Protein AF-A0A2Z4UW61-F1 (afdb_monomer_lite)

Foldseek 3Di:
DDDFDWDDDPPDTDHTDDDPPPPVVVCVVVVFFDDWPDWDKAKAPRVPDDPPDDDDDDDHDQFIWIKIWTFTQGPNDTDIDIAIDTGDDPVVSVVVRVVVVVLVVVLVVVCVVDVPDDPVNSVD

Sequence (124 aa):
MVVRLRWQIGRKRYGVMVAPDRMDMRLRSLRLVEVQRMAMVRSGPHTVLSSSQEPPDRVIGEDDIVVVDLGPLLAGHETDFARTVVLGDDPGRHQLVEDLARVGVAAREAFLRDDGITGRQLHA

pLDDT: mean 76.38, std 24.52, range [23.3, 98.06]

Radius of gyration: 17.07 Å; chains: 1; bounding box: 40×40×38 Å

Secondary structure (DSSP, 8-state):
----EEEEETTEEEEEE---TTHHHHHHHTT-EEEEEEEEEEEGGGGGS-TT--PPP-PPPTT-EEEEEEEEEETTEE--EEEEEE-S--HHHHHHHHHHHHHHHHHHHHHHH-TT--HHHHH-

Structure (mmCIF, N/CA/C/O backbone):
data_AF-A0A2Z4UW61-F1
#
_entry.id   AF-A0A2Z4UW61-F1
#
loop_
_atom_site.group_PDB
_atom_site.id
_atom_site.type_symbol
_atom_site.label_atom_id
_atom_site.label_alt_id
_atom_site.label_comp_id
_atom_site.label_asym_id
_atom_site.label_entity_id
_atom_site.label_seq_id
_atom_site.pdbx_PDB_ins_code
_atom_site.Cartn_x
_atom_site.Cartn_y
_atom_site.Cartn_z
_atom_site.occupancy
_atom_site.B_iso_or_equiv
_atom_site.auth_seq_id
_atom_site.auth_comp_id
_atom_site.auth_asym_id
_atom_site.auth_atom_id
_atom_site.pdbx_PDB_model_num
ATOM 1 N N . MET A 1 1 ? 11.296 7.449 -21.120 1.00 26.75 1 MET A N 1
ATOM 2 C CA . MET A 1 1 ? 11.303 8.906 -20.817 1.00 26.75 1 MET A CA 1
ATOM 3 C C . MET A 1 1 ? 12.094 9.135 -19.530 1.00 26.75 1 MET A C 1
ATOM 5 O O . MET A 1 1 ? 11.668 8.656 -18.490 1.00 26.75 1 MET A O 1
ATOM 9 N N . VAL A 1 2 ? 13.268 9.776 -19.578 1.00 23.30 2 VAL A N 1
ATOM 10 C CA . VAL A 1 2 ? 14.091 10.011 -18.373 1.00 23.30 2 VAL A CA 1
ATOM 11 C C . VAL A 1 2 ? 13.679 11.339 -17.748 1.00 23.30 2 VAL A C 1
ATOM 13 O O . VAL A 1 2 ? 13.937 12.393 -18.321 1.00 23.30 2 VAL A O 1
ATOM 16 N N . VAL A 1 3 ? 13.046 11.296 -16.577 1.00 25.33 3 VAL A N 1
ATOM 17 C CA . VAL A 1 3 ? 12.740 12.491 -15.781 1.00 25.33 3 VAL A CA 1
ATOM 18 C C . VAL A 1 3 ? 13.635 12.475 -14.542 1.00 25.33 3 VAL A C 1
ATOM 20 O O . VAL A 1 3 ? 13.624 11.520 -13.773 1.00 25.33 3 VAL A O 1
ATOM 23 N N . ARG A 1 4 ? 14.449 13.523 -14.372 1.00 24.66 4 ARG A N 1
ATOM 24 C CA . ARG A 1 4 ? 15.256 13.786 -13.170 1.00 24.66 4 ARG A CA 1
ATOM 25 C C . ARG A 1 4 ? 14.681 15.014 -12.478 1.00 24.66 4 ARG A C 1
ATOM 27 O O . ARG A 1 4 ? 14.797 16.104 -13.032 1.00 24.66 4 ARG A O 1
ATOM 34 N N . LEU A 1 5 ? 14.151 14.876 -11.266 1.00 30.06 5 LEU A N 1
ATOM 35 C CA . LEU A 1 5 ? 13.887 16.025 -10.395 1.00 30.06 5 LEU A CA 1
ATOM 36 C C . LEU A 1 5 ? 14.543 15.822 -9.029 1.00 30.06 5 LEU A C 1
ATOM 38 O O . LEU A 1 5 ? 14.545 14.727 -8.472 1.00 30.06 5 LEU A O 1
ATOM 42 N N . ARG A 1 6 ? 15.118 16.903 -8.500 1.00 26.69 6 ARG A N 1
ATOM 43 C CA . ARG A 1 6 ? 15.662 17.001 -7.139 1.00 26.69 6 ARG A CA 1
ATOM 44 C C . ARG A 1 6 ? 14.571 17.558 -6.232 1.00 26.69 6 ARG A C 1
ATOM 46 O O . ARG A 1 6 ? 13.988 18.583 -6.579 1.00 26.69 6 ARG A O 1
ATOM 53 N N . TRP A 1 7 ? 14.339 16.939 -5.077 1.00 38.50 7 TRP A N 1
ATOM 54 C CA . TRP A 1 7 ? 13.377 17.435 -4.092 1.00 38.50 7 TRP A CA 1
ATOM 55 C C . TRP A 1 7 ? 14.019 17.612 -2.710 1.00 38.50 7 TRP A C 1
ATOM 57 O O . TRP A 1 7 ? 14.861 16.818 -2.291 1.00 38.50 7 TRP A O 1
ATOM 67 N N . GLN A 1 8 ? 13.667 18.697 -2.014 1.00 26.97 8 GLN A N 1
ATOM 68 C CA . GLN A 1 8 ? 14.226 19.058 -0.708 1.00 26.97 8 GLN A CA 1
ATOM 69 C C . GLN A 1 8 ? 13.132 19.678 0.174 1.00 26.97 8 GLN A C 1
ATOM 71 O O . GLN A 1 8 ? 12.563 20.706 -0.185 1.00 26.97 8 GLN A O 1
ATOM 76 N N . ILE A 1 9 ? 12.889 19.091 1.351 1.00 34.31 9 ILE A N 1
ATOM 77 C CA . ILE A 1 9 ? 12.162 19.729 2.460 1.00 34.31 9 ILE A CA 1
ATOM 78 C C . ILE A 1 9 ? 13.138 19.814 3.644 1.00 34.31 9 ILE A C 1
ATOM 80 O O . ILE A 1 9 ? 13.536 18.802 4.220 1.00 34.31 9 ILE A O 1
ATOM 84 N N . GLY A 1 10 ? 13.569 21.030 3.997 1.00 45.56 10 GLY A N 1
ATOM 85 C CA . GLY A 1 10 ? 14.560 21.265 5.059 1.00 45.56 10 GLY A CA 1
ATOM 86 C C . GLY A 1 10 ? 16.003 20.873 4.681 1.00 45.56 10 GLY A C 1
ATOM 87 O O . GLY A 1 10 ? 16.385 20.934 3.516 1.00 45.56 10 GLY A O 1
ATOM 88 N N . ARG A 1 11 ? 16.843 20.505 5.669 1.00 28.64 11 ARG A N 1
ATOM 89 C CA . ARG A 1 11 ? 18.256 20.085 5.464 1.00 28.64 11 ARG A CA 1
ATOM 90 C C . ARG A 1 11 ? 18.425 18.642 4.959 1.00 28.64 11 ARG A C 1
ATOM 92 O O . ARG A 1 11 ? 19.556 18.229 4.702 1.00 28.64 11 ARG A O 1
ATOM 99 N N . LYS A 1 12 ? 17.347 17.863 4.834 1.00 28.52 12 LYS A N 1
ATOM 100 C CA . LYS A 1 12 ? 17.413 16.482 4.338 1.00 28.52 12 LYS A CA 1
ATOM 101 C C . LYS A 1 12 ? 17.130 16.447 2.835 1.00 28.52 12 LYS A C 1
ATOM 103 O O . LYS A 1 12 ? 16.138 16.995 2.360 1.00 28.52 12 LYS A O 1
ATOM 108 N N . ARG A 1 13 ? 18.056 15.830 2.099 1.00 32.62 13 ARG A N 1
ATOM 109 C CA . ARG A 1 13 ? 17.946 15.540 0.666 1.00 32.62 13 ARG A CA 1
ATOM 110 C C . ARG A 1 13 ? 17.246 14.194 0.532 1.00 32.62 13 ARG A C 1
ATOM 112 O O . ARG A 1 13 ? 17.768 13.218 1.058 1.00 32.62 13 ARG A O 1
ATOM 119 N N . TYR A 1 14 ? 16.114 14.158 -0.157 1.00 38.81 14 TYR A N 1
ATOM 120 C CA . TYR A 1 14 ? 15.473 12.908 -0.552 1.00 38.81 14 TYR A CA 1
ATOM 121 C C . TYR A 1 14 ? 15.730 12.702 -2.051 1.00 38.81 14 TYR A C 1
ATOM 123 O O . TYR A 1 14 ? 15.796 13.672 -2.812 1.00 38.81 14 TYR A O 1
ATOM 131 N N . GLY A 1 15 ? 16.010 11.452 -2.420 1.00 31.55 15 GLY A N 1
ATOM 132 C CA . GLY A 1 15 ? 16.422 11.016 -3.754 1.00 31.55 15 GLY A CA 1
ATOM 133 C C . GLY A 1 15 ? 15.437 11.365 -4.869 1.00 31.55 15 GLY A C 1
ATOM 134 O O . GLY A 1 15 ? 14.330 11.843 -4.630 1.00 31.55 15 GLY A O 1
ATOM 135 N N . VAL A 1 16 ? 15.899 11.183 -6.105 1.00 32.16 16 VAL A N 1
ATOM 136 C CA . VAL A 1 16 ? 15.280 11.681 -7.345 1.00 32.16 16 VAL A CA 1
ATOM 137 C C . VAL A 1 16 ? 13.783 11.349 -7.452 1.00 32.16 16 VAL A C 1
ATOM 139 O O . VAL A 1 16 ? 13.376 10.195 -7.370 1.00 32.16 16 VAL A O 1
ATOM 142 N N . MET A 1 17 ? 12.976 12.383 -7.699 1.00 38.22 17 MET A N 1
ATOM 143 C CA . MET A 1 17 ? 11.515 12.343 -7.789 1.00 38.22 17 MET A CA 1
ATOM 144 C C . MET A 1 17 ? 11.050 12.429 -9.255 1.00 38.22 17 MET A C 1
ATOM 146 O O . MET A 1 17 ? 11.651 13.133 -10.067 1.00 38.22 17 MET A O 1
ATOM 150 N N . VAL A 1 18 ? 9.946 11.758 -9.586 1.00 38.03 18 VAL A N 1
ATOM 151 C CA . VAL A 1 18 ? 9.123 12.010 -10.783 1.00 38.03 18 VAL A CA 1
ATOM 152 C C . VAL A 1 18 ? 7.701 12.277 -10.281 1.00 38.03 18 VAL A C 1
ATOM 154 O O . VAL A 1 18 ? 7.204 11.552 -9.425 1.00 38.03 18 VAL A O 1
ATOM 157 N N . ALA A 1 19 ? 7.102 13.380 -10.725 1.00 37.03 19 ALA A N 1
ATOM 158 C CA . ALA A 1 19 ? 5.951 14.029 -10.097 1.00 37.03 19 ALA A CA 1
ATOM 159 C C . ALA A 1 19 ? 4.605 13.285 -10.250 1.00 37.03 19 ALA A C 1
ATOM 161 O O . ALA A 1 19 ? 4.410 12.528 -11.201 1.00 37.03 19 ALA A O 1
ATOM 162 N N . PRO A 1 20 ? 3.596 13.700 -9.459 1.00 41.56 20 PRO A N 1
ATOM 163 C CA . PRO A 1 20 ? 2.345 14.174 -10.027 1.00 41.56 20 PRO A CA 1
ATOM 164 C C . PRO A 1 20 ? 2.252 15.695 -9.828 1.00 41.56 20 PRO A C 1
ATOM 166 O O . PRO A 1 20 ? 1.648 16.183 -8.875 1.00 41.56 20 PRO A O 1
ATOM 169 N N . ASP A 1 21 ? 2.792 16.462 -10.779 1.00 42.12 21 ASP A N 1
ATOM 170 C CA . ASP A 1 21 ? 2.822 17.940 -10.768 1.00 42.12 21 ASP A CA 1
ATOM 171 C C . ASP A 1 21 ? 1.428 18.591 -10.894 1.00 42.12 21 ASP A C 1
ATOM 173 O O . ASP A 1 21 ? 1.290 19.810 -10.959 1.00 42.12 21 ASP A O 1
ATOM 177 N N . ARG A 1 22 ? 0.347 17.799 -10.903 1.00 41.84 22 ARG A N 1
ATOM 178 C CA . ARG A 1 22 ? -1.030 18.305 -11.004 1.00 41.84 22 ARG A CA 1
ATOM 179 C C . ARG A 1 22 ? -1.836 18.234 -9.706 1.00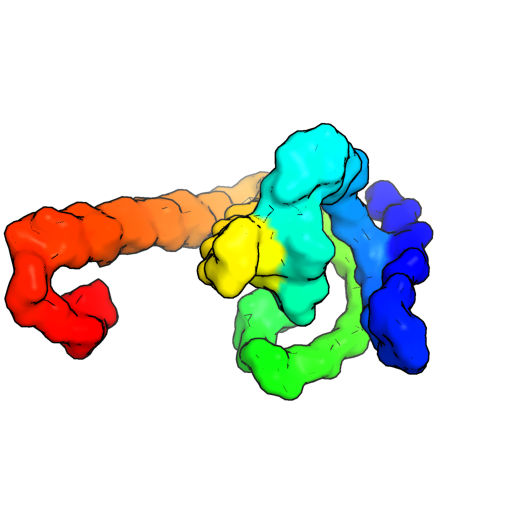 41.84 22 ARG A C 1
ATOM 181 O O . ARG A 1 22 ? -2.826 18.956 -9.599 1.00 41.84 22 ARG A O 1
ATOM 188 N N . MET A 1 23 ? -1.438 17.401 -8.740 1.00 43.22 23 MET A N 1
ATOM 189 C CA . MET A 1 23 ? -2.211 17.203 -7.505 1.00 43.22 23 MET A CA 1
ATOM 190 C C . MET A 1 23 ? -1.814 18.215 -6.418 1.00 43.22 23 MET A C 1
ATOM 192 O O . MET A 1 23 ? -2.683 18.879 -5.856 1.00 43.22 23 MET A O 1
ATOM 196 N N . ASP A 1 24 ? -0.506 18.413 -6.202 1.00 44.81 24 ASP A N 1
ATOM 197 C CA . ASP A 1 24 ? 0.034 19.318 -5.172 1.00 44.81 24 ASP A CA 1
ATOM 198 C C . ASP A 1 24 ? -0.381 20.786 -5.418 1.00 44.81 24 ASP A C 1
ATOM 200 O O . ASP A 1 24 ? -0.855 21.476 -4.515 1.00 44.81 24 ASP A O 1
ATOM 204 N N . MET A 1 25 ? -0.342 21.257 -6.674 1.00 40.12 25 MET A N 1
ATOM 205 C CA . MET A 1 25 ? -0.732 22.639 -6.999 1.00 40.12 25 MET A CA 1
ATOM 206 C C . MET A 1 25 ? -2.234 22.916 -6.811 1.00 40.12 25 MET A C 1
ATOM 208 O O . MET A 1 25 ? -2.598 24.008 -6.372 1.00 40.12 25 MET A O 1
ATOM 212 N N . ARG A 1 26 ? -3.122 21.950 -7.100 1.00 44.69 26 ARG A N 1
ATOM 213 C CA . ARG A 1 26 ? -4.575 22.140 -6.917 1.00 44.69 26 ARG A CA 1
ATOM 214 C C . ARG A 1 26 ? -4.976 22.075 -5.443 1.00 44.69 26 ARG A C 1
ATOM 216 O O . ARG A 1 26 ? -5.774 22.898 -5.003 1.00 44.69 26 ARG A O 1
ATOM 223 N N . LEU A 1 27 ? -4.386 21.173 -4.662 1.00 45.78 27 LEU A N 1
ATOM 224 C CA . LEU A 1 27 ? -4.727 21.010 -3.245 1.00 45.78 27 LEU A CA 1
ATOM 225 C C . LEU A 1 27 ? -4.170 22.136 -2.358 1.00 45.78 27 LEU A C 1
ATOM 227 O O . LEU A 1 27 ? -4.864 22.580 -1.439 1.00 45.78 27 LEU A O 1
ATOM 231 N N . ARG A 1 28 ? -2.989 22.686 -2.681 1.00 48.91 28 ARG A N 1
ATOM 232 C CA . ARG A 1 28 ? -2.474 23.899 -2.017 1.00 48.91 28 ARG A CA 1
ATOM 233 C C . ARG A 1 28 ? -3.303 25.139 -2.335 1.00 48.91 28 ARG A C 1
ATOM 235 O O . ARG A 1 28 ? -3.536 25.953 -1.445 1.00 48.91 28 ARG A O 1
ATOM 242 N N . SER A 1 29 ? -3.795 25.274 -3.571 1.00 46.91 29 SER A N 1
ATOM 243 C CA . SER A 1 29 ? -4.643 26.416 -3.958 1.00 46.91 29 SER A CA 1
ATOM 244 C C . SER A 1 29 ? -5.969 26.475 -3.184 1.00 46.91 29 SER A C 1
ATOM 246 O O . SER A 1 29 ? -6.534 27.551 -3.013 1.00 46.91 29 SER A O 1
ATOM 248 N N . LEU A 1 30 ? -6.416 25.334 -2.646 1.00 47.81 30 LEU A N 1
ATOM 249 C CA . LEU A 1 30 ? -7.615 25.208 -1.817 1.00 47.81 30 LEU A CA 1
ATOM 250 C C . LEU A 1 30 ? -7.342 25.319 -0.303 1.00 47.81 30 LEU A C 1
ATOM 252 O O . LEU A 1 30 ? -8.285 25.219 0.473 1.00 47.81 30 LEU A O 1
ATOM 256 N N . ARG A 1 31 ? -6.084 25.525 0.134 1.00 54.72 31 ARG A N 1
ATOM 257 C CA . ARG A 1 31 ? -5.652 25.477 1.554 1.00 54.72 31 ARG A CA 1
ATOM 258 C C . ARG A 1 31 ? -6.083 24.208 2.303 1.00 54.72 31 ARG A C 1
ATOM 260 O O . ARG A 1 31 ? -6.290 24.246 3.510 1.00 54.72 31 ARG A O 1
ATOM 267 N N . LEU A 1 32 ? -6.249 23.096 1.596 1.00 54.81 32 LEU A N 1
ATOM 268 C CA . LEU A 1 32 ? -6.672 21.840 2.213 1.00 54.81 32 LEU A CA 1
ATOM 269 C C . LEU A 1 32 ? -5.465 21.079 2.772 1.00 54.81 32 LEU A C 1
ATOM 271 O O . LEU A 1 32 ? -5.526 20.546 3.870 1.00 54.81 32 LEU A O 1
ATOM 275 N N . VAL A 1 33 ? -4.334 21.086 2.069 1.00 58.31 33 VAL A N 1
ATOM 276 C CA . VAL A 1 33 ? -3.120 20.401 2.532 1.00 58.31 33 VAL A CA 1
ATOM 277 C C . VAL A 1 33 ? -2.198 21.395 3.227 1.00 58.31 33 VAL A C 1
ATOM 279 O O . VAL A 1 33 ? -1.733 22.354 2.610 1.00 58.31 33 VAL A O 1
ATOM 282 N N . GLU A 1 34 ? -1.932 21.155 4.507 1.00 61.72 34 GLU A N 1
ATOM 283 C CA . GLU A 1 34 ? -1.057 21.993 5.330 1.00 61.72 34 GLU A CA 1
ATOM 284 C C . GLU A 1 34 ? 0.412 21.596 5.148 1.00 61.72 34 GLU A C 1
ATOM 286 O O . GLU A 1 34 ? 1.269 22.452 4.922 1.00 61.72 34 GLU A O 1
ATOM 291 N N . VAL A 1 35 ? 0.710 20.294 5.231 1.00 66.56 35 VAL A N 1
ATOM 292 C CA . VAL A 1 35 ? 2.072 19.737 5.186 1.00 66.56 35 VAL A CA 1
ATOM 293 C C . VAL A 1 35 ? 2.040 18.303 4.646 1.00 66.56 35 VAL A C 1
ATOM 295 O O . VAL A 1 35 ? 1.200 17.512 5.055 1.00 66.56 35 VAL A O 1
ATOM 298 N N . GLN A 1 36 ? 2.993 17.928 3.788 1.00 68.88 36 GLN A N 1
ATOM 299 C CA . GLN A 1 36 ? 3.249 16.524 3.434 1.00 68.88 36 GLN A CA 1
ATOM 300 C C . GLN A 1 36 ? 4.224 15.920 4.455 1.00 68.88 36 GLN A C 1
ATOM 302 O O . GLN A 1 36 ? 5.370 16.371 4.528 1.00 68.88 36 GLN A O 1
ATOM 307 N N . ARG A 1 37 ? 3.802 14.925 5.248 1.00 66.62 37 ARG A N 1
ATOM 308 C CA . ARG A 1 37 ? 4.693 14.267 6.224 1.00 66.62 37 ARG A CA 1
ATOM 309 C C . ARG A 1 37 ? 5.509 13.141 5.612 1.00 66.62 37 ARG A C 1
ATOM 311 O O . ARG A 1 37 ? 6.699 13.034 5.900 1.00 66.62 37 ARG A O 1
ATOM 318 N N . MET A 1 38 ? 4.882 12.341 4.759 1.00 69.12 38 MET A N 1
ATOM 319 C CA . MET A 1 38 ? 5.515 11.198 4.114 1.00 69.12 38 MET A CA 1
ATOM 320 C C . MET A 1 38 ? 5.132 11.170 2.638 1.00 69.12 38 MET A C 1
ATOM 322 O O . MET A 1 38 ? 3.965 11.314 2.291 1.00 69.12 38 MET A O 1
ATOM 326 N N . ALA A 1 39 ? 6.118 11.061 1.757 1.00 78.62 39 ALA A N 1
ATOM 327 C CA . ALA A 1 39 ? 5.897 10.827 0.337 1.00 78.62 39 ALA A CA 1
ATOM 328 C C . ALA A 1 39 ? 6.919 9.792 -0.116 1.00 78.62 39 ALA A C 1
ATOM 330 O O . ALA A 1 39 ? 8.126 10.035 -0.044 1.00 78.62 39 ALA A O 1
ATOM 331 N N . MET A 1 40 ? 6.435 8.635 -0.544 1.00 85.12 40 MET A N 1
ATOM 332 C CA . MET A 1 40 ? 7.264 7.515 -0.950 1.00 85.12 40 MET A CA 1
ATOM 333 C C . MET A 1 40 ? 6.817 7.024 -2.320 1.00 85.12 40 MET A C 1
ATOM 335 O O . MET A 1 40 ? 5.641 6.774 -2.564 1.00 85.12 40 MET A O 1
ATOM 339 N N . VAL A 1 41 ? 7.786 6.862 -3.216 1.00 88.00 41 VAL A N 1
ATOM 340 C CA . VAL A 1 41 ? 7.587 6.209 -4.508 1.00 88.00 41 VAL A CA 1
ATOM 341 C C . VAL A 1 41 ? 8.592 5.074 -4.605 1.00 88.00 41 VAL A C 1
ATOM 343 O O . VAL A 1 41 ? 9.798 5.299 -4.518 1.00 88.00 41 VAL A O 1
ATOM 346 N N . ARG A 1 42 ? 8.104 3.845 -4.764 1.00 92.38 42 ARG A N 1
ATOM 347 C CA . ARG A 1 42 ? 8.934 2.645 -4.928 1.00 92.38 42 ARG A CA 1
ATOM 348 C C . ARG A 1 42 ? 8.548 1.936 -6.211 1.00 92.38 42 ARG A C 1
ATOM 350 O O . ARG A 1 42 ? 7.366 1.763 -6.475 1.00 92.38 42 ARG A O 1
ATOM 357 N N . SER A 1 43 ? 9.537 1.521 -6.997 1.00 95.44 43 SER A N 1
ATOM 358 C CA . SER A 1 43 ? 9.312 0.859 -8.283 1.00 95.44 43 SER A CA 1
ATOM 359 C C . SER A 1 43 ? 10.056 -0.463 -8.400 1.00 95.44 43 SER A C 1
ATOM 361 O O . SER A 1 43 ? 11.155 -0.630 -7.854 1.00 95.44 43 SER A O 1
ATOM 363 N N . GLY A 1 44 ? 9.465 -1.393 -9.149 1.00 94.44 44 GLY A N 1
ATOM 364 C CA . GLY A 1 44 ? 10.042 -2.696 -9.454 1.00 94.44 44 GLY A CA 1
ATOM 365 C C . GLY A 1 44 ? 10.462 -3.431 -8.175 1.00 94.44 44 GLY A C 1
ATOM 366 O O . GLY A 1 44 ? 9.655 -3.519 -7.245 1.00 94.44 44 GLY A O 1
ATOM 367 N N . PRO A 1 45 ? 11.717 -3.906 -8.060 1.00 94.81 45 PRO A N 1
ATOM 368 C CA . PRO A 1 45 ? 12.187 -4.636 -6.879 1.00 94.81 45 PRO A CA 1
ATOM 369 C C . PRO A 1 45 ? 12.086 -3.865 -5.555 1.00 94.81 45 PRO A C 1
ATOM 371 O O . PRO A 1 45 ? 12.083 -4.479 -4.494 1.00 94.81 45 PRO A O 1
ATOM 374 N N . HIS A 1 46 ? 11.993 -2.529 -5.578 1.00 95.00 46 HIS A N 1
ATOM 375 C CA . HIS A 1 46 ? 11.872 -1.747 -4.345 1.00 95.00 46 HIS A CA 1
ATOM 376 C C . HIS A 1 46 ? 10.474 -1.838 -3.718 1.00 95.00 46 HIS A C 1
ATOM 378 O O . HIS A 1 46 ? 10.326 -1.527 -2.541 1.00 95.00 46 HIS A O 1
ATOM 384 N N . THR A 1 47 ? 9.452 -2.272 -4.465 1.00 93.00 47 THR A N 1
ATOM 385 C CA . THR A 1 47 ? 8.054 -2.335 -3.987 1.00 93.00 47 THR A CA 1
ATOM 386 C C . THR A 1 47 ? 7.831 -3.299 -2.819 1.00 93.00 47 THR A C 1
ATOM 388 O O . THR A 1 47 ? 6.878 -3.115 -2.072 1.00 93.00 47 THR A O 1
ATOM 391 N N . VAL A 1 48 ? 8.721 -4.276 -2.622 1.00 93.25 48 VAL A N 1
ATOM 392 C CA . VAL A 1 48 ? 8.619 -5.298 -1.560 1.00 93.25 48 VAL A CA 1
ATOM 393 C C . VAL A 1 48 ? 9.491 -5.009 -0.335 1.00 93.25 48 VAL A C 1
ATOM 395 O O . VAL A 1 48 ? 9.541 -5.809 0.596 1.00 93.25 48 VAL A O 1
ATOM 398 N N . LEU A 1 49 ? 10.214 -3.889 -0.327 1.00 88.94 49 LEU A N 1
ATOM 399 C CA . LEU A 1 49 ? 11.046 -3.505 0.812 1.00 88.94 49 LEU A CA 1
ATOM 400 C C . LEU A 1 49 ? 10.175 -3.081 2.002 1.00 88.94 49 LEU A C 1
ATOM 402 O O . LEU A 1 49 ? 9.084 -2.539 1.823 1.00 88.94 49 LEU A O 1
ATOM 406 N N . SER A 1 50 ? 10.673 -3.245 3.227 1.00 83.88 50 SER A N 1
ATOM 407 C CA . SER A 1 50 ? 10.005 -2.698 4.413 1.00 83.88 50 SER A CA 1
ATOM 408 C C . SER A 1 50 ? 10.049 -1.167 4.404 1.00 83.88 50 SER A C 1
ATOM 410 O O . SER A 1 50 ? 10.900 -0.554 3.752 1.00 83.88 50 SER A O 1
ATOM 412 N N . SER A 1 51 ? 9.149 -0.509 5.134 1.00 72.12 51 SER A N 1
ATOM 413 C CA . SER A 1 51 ? 9.134 0.960 5.252 1.00 72.12 51 SER A CA 1
ATOM 414 C C . SER A 1 51 ? 10.416 1.530 5.878 1.00 72.12 51 SER A C 1
ATOM 416 O O . SER A 1 51 ? 10.799 2.653 5.573 1.00 72.12 51 SER A O 1
ATOM 418 N N . SER A 1 52 ? 11.122 0.743 6.696 1.00 79.00 52 SER A N 1
ATOM 419 C CA . SER A 1 52 ? 12.387 1.123 7.340 1.00 79.00 52 SER A CA 1
ATOM 420 C C . SER A 1 52 ? 13.621 1.027 6.438 1.00 79.00 52 SER A C 1
ATOM 422 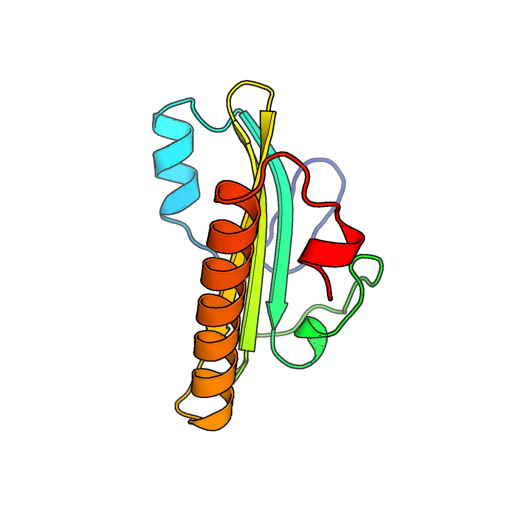O O . SER A 1 52 ? 14.692 1.492 6.824 1.00 79.00 52 SER A O 1
ATOM 424 N N . GLN A 1 53 ? 13.505 0.410 5.260 1.00 82.06 53 GLN A N 1
ATOM 425 C CA . GLN A 1 53 ? 14.606 0.296 4.309 1.00 82.06 53 GLN A CA 1
ATOM 426 C C . GLN A 1 53 ? 14.635 1.508 3.372 1.00 82.06 53 GLN A C 1
ATOM 428 O O . GLN A 1 53 ? 13.648 1.806 2.700 1.00 82.06 53 GLN A O 1
ATOM 433 N N . GLU A 1 54 ? 15.787 2.171 3.282 1.00 83.31 54 GLU A N 1
ATOM 434 C CA . GLU A 1 54 ? 16.052 3.210 2.283 1.00 83.31 54 GLU A CA 1
ATOM 435 C C . GLU A 1 54 ? 16.730 2.571 1.055 1.00 83.31 54 GLU A C 1
ATOM 437 O O . GLU A 1 54 ? 17.921 2.250 1.117 1.00 83.31 54 GLU A O 1
ATOM 442 N N . PRO A 1 55 ? 16.001 2.317 -0.052 1.00 84.19 55 PRO A N 1
ATOM 443 C CA . PRO A 1 55 ? 16.620 1.800 -1.266 1.00 84.19 55 PRO A CA 1
ATOM 444 C C . PRO A 1 55 ? 17.504 2.856 -1.944 1.00 84.19 55 PRO A C 1
ATOM 446 O O . PRO A 1 55 ? 17.237 4.053 -1.817 1.00 84.19 55 PRO A O 1
ATOM 449 N N . PRO A 1 56 ? 18.513 2.439 -2.728 1.00 87.31 56 PRO A N 1
ATOM 450 C CA . PRO A 1 56 ? 19.232 3.362 -3.597 1.00 87.31 56 PRO A CA 1
ATOM 451 C C . PRO A 1 56 ? 18.294 3.972 -4.650 1.00 87.31 56 PRO A C 1
ATOM 453 O O . PRO A 1 56 ? 17.301 3.360 -5.051 1.00 87.31 56 PRO A O 1
ATOM 456 N N . ASP A 1 57 ? 18.642 5.156 -5.152 1.00 86.56 57 ASP A N 1
ATOM 457 C CA . ASP A 1 57 ? 17.927 5.779 -6.269 1.00 86.56 57 ASP A CA 1
ATOM 458 C C . ASP A 1 57 ? 17.916 4.842 -7.493 1.00 86.56 57 ASP A C 1
ATOM 460 O O . ASP A 1 57 ? 18.955 4.306 -7.890 1.00 86.56 57 ASP A O 1
ATOM 464 N N . ARG A 1 58 ? 16.754 4.684 -8.144 1.00 88.94 58 ARG A N 1
ATOM 465 C CA . ARG A 1 58 ? 16.649 4.026 -9.456 1.00 88.94 58 ARG A CA 1
ATOM 466 C C . ARG A 1 58 ? 15.694 4.756 -10.385 1.00 88.94 58 ARG A C 1
ATOM 468 O O . ARG A 1 58 ? 14.791 5.465 -9.953 1.00 88.94 58 ARG A O 1
ATOM 475 N N . VAL A 1 59 ? 15.882 4.529 -11.679 1.00 92.81 59 VAL A N 1
ATOM 476 C CA . VAL A 1 59 ? 14.931 4.945 -12.712 1.00 92.81 59 VAL A CA 1
ATOM 477 C C . VAL A 1 59 ? 13.777 3.941 -12.750 1.00 92.81 59 VAL A C 1
ATOM 479 O O . VAL A 1 59 ? 14.010 2.734 -12.681 1.00 92.81 59 VAL A O 1
ATOM 482 N N . ILE A 1 60 ? 12.546 4.441 -12.857 1.00 93.12 60 ILE A N 1
ATOM 483 C CA . ILE A 1 60 ? 11.353 3.614 -13.070 1.00 93.12 60 ILE A CA 1
ATOM 484 C C . ILE A 1 60 ? 11.428 3.002 -14.478 1.00 93.12 60 ILE A C 1
ATOM 486 O O . ILE A 1 60 ? 11.583 3.728 -15.460 1.00 93.12 60 ILE A O 1
ATOM 490 N N . GLY A 1 61 ? 11.370 1.676 -14.554 1.00 92.69 61 GLY A N 1
ATOM 491 C CA . GLY A 1 61 ? 11.367 0.900 -15.791 1.00 92.69 61 GLY A CA 1
ATOM 492 C C . GLY A 1 61 ? 9.987 0.834 -16.443 1.00 92.69 61 GLY A C 1
ATOM 493 O O . GLY A 1 61 ?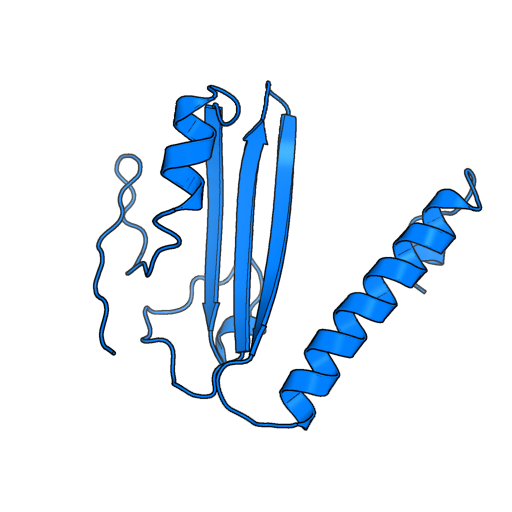 8.972 1.065 -15.791 1.00 92.69 61 GLY A O 1
ATOM 494 N N . GLU A 1 62 ? 9.956 0.505 -17.734 1.00 95.94 62 GLU A N 1
ATOM 495 C CA . GLU A 1 62 ? 8.734 0.518 -18.555 1.00 95.94 62 GLU A CA 1
ATOM 496 C C . GLU A 1 62 ? 7.717 -0.559 -18.161 1.00 95.94 62 GLU A C 1
ATOM 498 O O . GLU A 1 62 ? 6.531 -0.358 -18.386 1.00 95.94 62 GLU A O 1
ATOM 503 N N . ASP A 1 63 ? 8.163 -1.622 -17.486 1.00 95.88 63 ASP A N 1
ATOM 504 C CA . ASP A 1 63 ? 7.310 -2.720 -17.017 1.00 95.88 63 ASP A CA 1
ATOM 505 C C . ASP A 1 63 ? 7.132 -2.740 -15.483 1.00 95.88 63 ASP A C 1
ATOM 507 O O . ASP A 1 63 ? 6.645 -3.712 -14.908 1.00 95.88 63 ASP A O 1
ATOM 511 N N . ASP A 1 64 ? 7.599 -1.722 -14.759 1.00 96.25 64 ASP A N 1
ATOM 512 C CA . ASP A 1 64 ? 7.599 -1.759 -13.294 1.00 96.25 64 ASP A CA 1
ATOM 513 C C . ASP A 1 64 ? 6.184 -1.734 -12.691 1.00 96.25 64 ASP A C 1
ATOM 515 O O . ASP A 1 64 ? 5.312 -0.974 -13.108 1.00 96.25 64 ASP A O 1
ATOM 519 N N . ILE A 1 65 ? 6.005 -2.451 -11.579 1.00 96.31 65 ILE A N 1
ATOM 520 C CA . ILE A 1 65 ? 4.993 -2.072 -10.586 1.00 96.31 65 ILE A CA 1
ATOM 521 C C . ILE A 1 65 ? 5.535 -0.875 -9.804 1.00 96.31 65 ILE A C 1
ATOM 523 O O . ILE A 1 65 ? 6.689 -0.888 -9.371 1.00 96.31 65 ILE A O 1
ATOM 527 N N . VAL A 1 66 ? 4.708 0.146 -9.595 1.00 95.31 66 VAL A N 1
ATOM 528 C CA . VAL A 1 66 ? 5.043 1.337 -8.813 1.00 95.31 66 VAL A CA 1
ATOM 529 C C . VAL A 1 66 ? 4.039 1.504 -7.679 1.00 95.31 66 VAL A C 1
ATOM 531 O O . VAL A 1 66 ? 2.833 1.533 -7.907 1.00 95.31 66 VAL A O 1
ATOM 534 N N . VAL A 1 67 ? 4.545 1.637 -6.456 1.00 92.38 67 VAL A N 1
ATOM 535 C CA . VAL A 1 67 ? 3.771 1.997 -5.264 1.00 92.38 67 VAL A CA 1
ATOM 536 C C . VAL A 1 67 ? 4.044 3.462 -4.952 1.00 92.38 67 VAL A C 1
ATOM 538 O O . VAL A 1 67 ? 5.201 3.859 -4.796 1.00 92.38 67 VAL A O 1
ATOM 541 N N . VAL A 1 68 ? 2.979 4.251 -4.876 1.00 90.31 68 VAL A N 1
ATOM 542 C CA . VAL A 1 68 ? 2.987 5.656 -4.466 1.00 90.31 68 VAL A CA 1
ATOM 543 C C . VAL A 1 68 ? 2.222 5.756 -3.158 1.00 90.31 68 VAL A C 1
ATOM 545 O O . VAL A 1 68 ? 1.062 5.371 -3.118 1.00 90.31 68 VAL A O 1
ATOM 548 N N . ASP A 1 69 ? 2.861 6.274 -2.122 1.00 87.06 69 ASP A N 1
ATOM 549 C CA . ASP A 1 69 ? 2.303 6.459 -0.784 1.00 87.06 69 ASP A CA 1
ATOM 550 C C . ASP A 1 69 ? 2.486 7.928 -0.383 1.00 87.06 69 ASP A C 1
ATOM 552 O O . ASP A 1 69 ? 3.592 8.480 -0.444 1.00 87.06 69 ASP A O 1
ATOM 556 N N . LEU A 1 70 ? 1.370 8.579 -0.068 1.00 84.31 70 LEU A N 1
ATOM 557 C CA . LEU A 1 70 ? 1.271 9.989 0.255 1.00 84.31 70 LEU A CA 1
ATOM 558 C C . LEU A 1 70 ? 0.539 10.154 1.586 1.00 84.31 70 LEU A C 1
ATOM 560 O O . LEU A 1 70 ? -0.668 9.943 1.661 1.00 84.31 70 LEU A O 1
ATOM 564 N N . GLY A 1 71 ? 1.254 10.676 2.580 1.00 84.12 71 GLY A N 1
ATOM 565 C CA . GLY A 1 71 ? 0.713 11.075 3.874 1.00 84.12 71 GLY A CA 1
ATOM 566 C C . GLY A 1 71 ? 0.587 12.594 4.067 1.00 84.12 71 GLY A C 1
ATOM 567 O O . GLY A 1 71 ? 1.456 13.188 4.726 1.00 84.12 71 GLY A O 1
ATOM 568 N N . PRO A 1 72 ? -0.410 13.284 3.471 1.00 80.62 72 PRO A N 1
ATOM 569 C CA . PRO A 1 72 ? -0.641 14.696 3.735 1.00 80.62 72 PRO A CA 1
ATOM 570 C C . PRO A 1 72 ? -1.380 14.924 5.060 1.00 80.62 72 PRO A C 1
ATOM 572 O O . PRO A 1 72 ? -2.238 14.144 5.473 1.00 80.62 72 PRO A O 1
ATOM 575 N N . LEU A 1 73 ? -1.077 16.055 5.695 1.00 77.62 73 LEU A N 1
ATOM 576 C CA . LEU A 1 73 ? -1.886 16.643 6.756 1.00 77.62 73 LEU A CA 1
ATOM 577 C C . LEU A 1 73 ? -2.981 17.513 6.134 1.00 77.62 73 LEU A C 1
ATOM 579 O O . LEU A 1 73 ? -2.690 18.501 5.452 1.00 77.62 73 LEU A O 1
ATOM 583 N N . LEU A 1 74 ? -4.230 17.136 6.389 1.00 78.12 74 LEU A N 1
ATOM 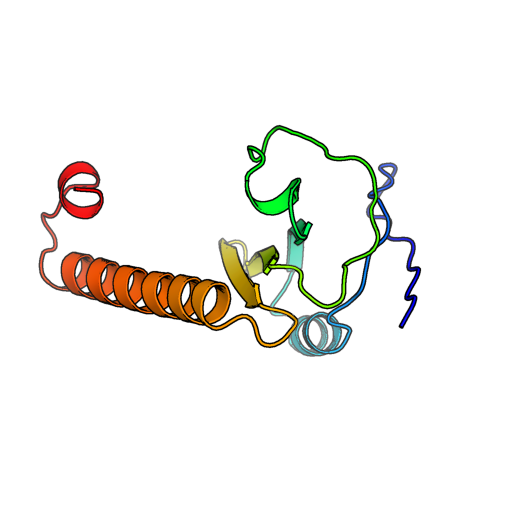584 C CA . LEU A 1 74 ? -5.450 17.802 5.948 1.00 78.12 74 LEU A CA 1
ATOM 585 C C . LEU A 1 74 ? -6.217 18.273 7.189 1.00 78.12 74 LEU A C 1
ATOM 587 O O . LEU A 1 74 ? -6.695 17.449 7.963 1.00 78.12 74 LEU A O 1
ATOM 591 N N . ALA A 1 75 ? -6.322 19.592 7.385 1.00 81.50 75 ALA A N 1
ATOM 592 C CA . ALA A 1 75 ? -6.983 20.204 8.547 1.00 81.50 75 ALA A CA 1
ATOM 593 C C . ALA A 1 75 ? -6.524 19.620 9.905 1.00 81.50 75 ALA A C 1
ATOM 595 O O . ALA A 1 75 ? -7.342 19.215 10.730 1.00 81.50 75 ALA A O 1
ATOM 596 N N . GLY A 1 76 ? -5.208 19.518 10.124 1.00 82.75 76 GLY A N 1
ATOM 597 C CA . GLY A 1 76 ? -4.631 18.933 11.340 1.00 82.75 76 GLY A CA 1
ATOM 598 C C . GLY A 1 76 ? -4.721 17.404 11.466 1.00 82.75 76 GLY A C 1
ATOM 599 O O . GLY A 1 76 ? -4.161 16.853 12.414 1.00 82.75 76 GLY A O 1
ATOM 600 N N . HIS A 1 77 ? -5.362 16.705 10.524 1.00 79.31 77 HIS A N 1
ATOM 601 C CA . HIS A 1 77 ? -5.453 15.245 10.504 1.00 79.31 77 HIS A CA 1
ATOM 602 C C . HIS A 1 77 ? -4.504 14.634 9.478 1.00 79.31 77 HIS A C 1
ATOM 604 O O . HIS A 1 77 ? -4.407 15.098 8.343 1.00 79.31 77 HIS A O 1
ATOM 610 N N . GLU A 1 78 ? -3.807 13.571 9.875 1.00 83.44 78 GLU A N 1
ATOM 611 C CA . GLU A 1 78 ? -3.011 12.772 8.950 1.00 83.44 78 GLU A CA 1
ATOM 612 C C . GLU A 1 78 ? -3.937 11.924 8.085 1.00 83.44 78 GLU A C 1
ATOM 614 O O . GLU A 1 78 ? -4.893 11.313 8.564 1.00 83.44 78 GLU A O 1
ATOM 619 N N . THR A 1 79 ? -3.656 11.931 6.794 1.00 82.62 79 THR A N 1
ATOM 620 C CA . THR A 1 79 ? -4.308 11.072 5.812 1.00 82.62 79 THR A CA 1
ATOM 621 C C . THR A 1 79 ? -3.253 10.171 5.206 1.00 82.62 79 THR A C 1
ATOM 623 O O . THR A 1 79 ? -2.085 10.541 5.198 1.00 82.62 79 THR A O 1
ATOM 626 N N . ASP A 1 80 ? -3.659 9.006 4.722 1.00 84.31 80 ASP A N 1
ATOM 627 C CA . ASP A 1 80 ? -2.770 8.027 4.105 1.00 84.31 80 ASP A CA 1
ATOM 628 C C . ASP A 1 80 ? -3.383 7.604 2.767 1.00 84.31 80 ASP A C 1
ATOM 630 O O . ASP A 1 80 ? -4.465 7.010 2.710 1.00 84.31 80 ASP A O 1
ATOM 634 N N . PHE A 1 81 ? -2.735 8.009 1.677 1.00 84.31 81 PHE A N 1
ATOM 635 C CA . PHE A 1 81 ? -3.148 7.710 0.317 1.00 84.31 81 PHE A CA 1
ATOM 636 C C . PHE A 1 81 ? -2.078 6.881 -0.373 1.00 84.31 81 PHE A C 1
ATOM 638 O O . PHE A 1 81 ? -1.078 7.413 -0.857 1.00 84.31 81 PHE A O 1
ATOM 645 N N . ALA A 1 82 ? -2.353 5.591 -0.519 1.00 87.81 82 ALA A N 1
ATOM 646 C CA . ALA A 1 82 ? -1.525 4.694 -1.301 1.00 87.81 82 ALA A CA 1
ATOM 647 C C . ALA A 1 82 ? -2.189 4.329 -2.635 1.00 87.81 82 ALA A C 1
ATOM 649 O O . ALA A 1 82 ? -3.406 4.148 -2.734 1.00 87.81 82 ALA A O 1
ATOM 650 N N . ARG A 1 83 ? -1.377 4.181 -3.682 1.00 90.88 83 ARG A N 1
ATOM 651 C CA . ARG A 1 83 ? -1.796 3.607 -4.957 1.00 90.88 83 ARG A CA 1
ATOM 652 C C . ARG A 1 83 ? -0.692 2.751 -5.552 1.00 90.88 83 ARG A C 1
ATOM 654 O O . ARG A 1 83 ? 0.460 3.171 -5.627 1.00 90.88 83 ARG A O 1
ATOM 661 N N . THR A 1 84 ? -1.076 1.581 -6.041 1.00 94.75 84 THR A N 1
ATOM 662 C CA . THR A 1 84 ? -0.208 0.698 -6.818 1.00 94.75 84 THR A CA 1
ATOM 663 C C . THR A 1 84 ? -0.615 0.778 -8.282 1.00 94.75 84 THR A C 1
ATOM 665 O O . THR A 1 84 ? -1.800 0.697 -8.602 1.00 94.75 84 THR A O 1
ATOM 668 N N . VAL A 1 85 ? 0.352 0.974 -9.171 1.00 93.75 85 VAL A N 1
ATOM 669 C CA . VAL A 1 85 ? 0.146 1.027 -10.622 1.00 93.75 85 VAL A CA 1
ATOM 670 C C . VAL A 1 85 ? 1.106 0.074 -11.316 1.00 93.75 85 VAL A C 1
ATOM 672 O O . VAL A 1 85 ? 2.228 -0.126 -10.857 1.00 93.75 85 VAL A O 1
ATOM 675 N N . VAL A 1 86 ? 0.660 -0.509 -12.421 1.00 96.38 86 VAL A N 1
ATOM 676 C CA . VAL A 1 86 ? 1.478 -1.351 -13.297 1.00 96.38 86 VAL A CA 1
ATOM 677 C C . VAL A 1 86 ? 1.835 -0.536 -14.526 1.00 96.38 86 VAL A C 1
ATOM 679 O O . VAL A 1 86 ? 0.960 0.088 -15.129 1.00 96.38 86 VAL A O 1
ATOM 682 N N . LEU A 1 87 ? 3.115 -0.519 -14.872 1.00 94.81 87 LEU A N 1
ATOM 683 C CA . LEU A 1 87 ? 3.600 -0.065 -16.166 1.00 94.81 87 LEU A CA 1
ATOM 684 C C . LEU A 1 87 ? 3.808 -1.292 -17.065 1.00 94.81 87 LEU A C 1
ATOM 686 O O . LEU A 1 87 ? 4.110 -2.379 -16.567 1.00 94.81 87 LEU A O 1
ATOM 690 N N . GLY A 1 88 ? 3.612 -1.120 -18.371 1.00 94.88 88 GLY A N 1
ATOM 691 C CA . GLY A 1 88 ? 3.652 -2.214 -19.341 1.00 94.88 88 GLY A CA 1
ATOM 692 C C . GLY A 1 88 ? 2.371 -3.054 -19.354 1.00 94.88 88 GLY A C 1
ATOM 693 O O . GLY A 1 88 ? 1.374 -2.723 -18.708 1.00 94.88 88 GLY A O 1
ATOM 694 N N . ASP A 1 89 ? 2.408 -4.153 -20.105 1.00 97.06 89 ASP A N 1
ATOM 695 C CA . ASP A 1 89 ? 1.216 -4.931 -20.476 1.00 97.06 89 ASP A CA 1
ATOM 696 C C . ASP A 1 89 ? 1.191 -6.345 -19.868 1.00 97.06 89 ASP A C 1
ATOM 698 O O . ASP A 1 89 ? 0.436 -7.203 -20.323 1.00 97.06 89 ASP A O 1
ATOM 702 N N . ASP A 1 90 ? 2.007 -6.621 -18.841 1.00 97.50 90 ASP A N 1
ATOM 703 C CA . ASP A 1 90 ? 2.034 -7.940 -18.194 1.00 97.50 90 ASP A CA 1
ATOM 704 C C . ASP A 1 90 ? 0.678 -8.246 -17.520 1.00 97.50 90 ASP A C 1
ATOM 706 O O . ASP A 1 90 ? 0.319 -7.603 -16.523 1.00 97.50 90 ASP A O 1
ATOM 710 N N . PRO A 1 91 ? -0.085 -9.237 -18.018 1.00 97.44 91 PRO A N 1
ATOM 711 C CA . PRO A 1 91 ? -1.438 -9.485 -17.533 1.00 97.44 91 PRO A CA 1
ATOM 712 C C . PRO A 1 91 ? -1.457 -9.989 -16.085 1.00 97.44 91 PRO A C 1
ATOM 714 O O . PRO A 1 91 ? -2.422 -9.739 -15.367 1.00 97.44 91 PRO A O 1
ATOM 717 N N . GLY A 1 92 ? -0.395 -10.657 -15.623 1.00 97.88 92 GLY A N 1
ATOM 718 C CA . GLY A 1 92 ? -0.293 -11.137 -14.246 1.00 97.88 92 GLY A CA 1
ATOM 719 C C . GLY A 1 92 ? -0.132 -9.993 -13.245 1.00 97.88 92 GLY A C 1
ATOM 720 O O . GLY A 1 92 ? -0.765 -9.996 -12.190 1.00 97.88 92 GLY A O 1
ATOM 721 N N . ARG A 1 93 ? 0.666 -8.976 -13.585 1.00 96.06 93 ARG A N 1
ATOM 722 C CA . ARG A 1 93 ? 0.841 -7.770 -12.760 1.00 96.06 93 ARG A CA 1
ATOM 723 C C . ARG A 1 93 ? -0.435 -6.940 -12.705 1.00 96.06 93 ARG A C 1
ATOM 725 O O . ARG A 1 93 ? -0.801 -6.481 -11.623 1.00 96.06 93 ARG A O 1
ATOM 732 N N . HIS A 1 94 ? -1.122 -6.771 -13.837 1.00 97.44 94 HIS A N 1
ATOM 733 C CA . HIS A 1 94 ? -2.430 -6.104 -13.865 1.00 97.44 94 HIS A CA 1
ATOM 734 C C . HIS A 1 94 ? -3.441 -6.856 -13.006 1.00 97.44 94 HIS A C 1
ATOM 736 O O . HIS A 1 94 ? -4.076 -6.247 -12.145 1.00 97.44 94 HIS A O 1
ATOM 742 N N . GLN A 1 95 ? -3.501 -8.185 -13.143 1.00 98.00 95 GLN A N 1
ATOM 743 C CA . GLN A 1 95 ? -4.412 -8.994 -12.343 1.00 98.00 95 GLN A CA 1
ATOM 744 C C . GLN A 1 95 ? -4.149 -8.847 -10.840 1.00 98.00 95 GLN A C 1
ATOM 746 O O . GLN A 1 95 ? -5.101 -8.686 -10.078 1.00 98.00 95 GLN A O 1
ATOM 751 N N . LEU A 1 96 ? -2.877 -8.826 -10.430 1.00 95.62 96 LEU A N 1
ATOM 752 C CA . LEU A 1 96 ? -2.475 -8.614 -9.041 1.00 95.62 96 LEU A CA 1
ATOM 753 C C . LEU A 1 96 ? -2.980 -7.272 -8.489 1.00 95.62 96 LEU A C 1
ATOM 755 O O . LEU A 1 96 ? -3.503 -7.218 -7.377 1.00 95.62 96 LEU A O 1
ATOM 759 N N . VAL A 1 97 ? -2.837 -6.178 -9.242 1.00 95.25 97 VAL A N 1
ATOM 760 C CA . VAL A 1 97 ? -3.305 -4.854 -8.794 1.00 95.25 97 VAL A CA 1
ATOM 761 C C . VAL A 1 97 ? -4.831 -4.787 -8.723 1.00 95.25 97 VAL A C 1
ATOM 763 O O . VAL A 1 97 ? -5.376 -4.181 -7.798 1.00 95.25 97 VAL A O 1
ATOM 766 N N . GLU A 1 98 ? -5.535 -5.442 -9.642 1.00 96.31 98 GLU A N 1
ATOM 767 C CA . GLU A 1 98 ? -6.992 -5.570 -9.565 1.00 96.31 98 GLU A CA 1
ATOM 768 C C . GLU A 1 98 ? -7.444 -6.384 -8.344 1.00 96.31 98 GLU A C 1
ATOM 770 O O . GLU A 1 98 ? -8.414 -6.007 -7.682 1.00 96.31 98 GLU A O 1
ATOM 775 N N . ASP A 1 99 ? -6.742 -7.474 -8.020 1.00 96.94 99 ASP A N 1
ATOM 776 C CA . ASP A 1 99 ? -7.004 -8.282 -6.825 1.00 96.94 99 ASP A CA 1
ATOM 777 C C . ASP A 1 99 ? -6.846 -7.463 -5.543 1.00 96.94 99 ASP A C 1
ATOM 779 O O . ASP A 1 99 ? -7.710 -7.522 -4.667 1.00 96.94 99 ASP A O 1
ATOM 783 N N . LEU A 1 100 ? -5.804 -6.629 -5.451 1.00 94.19 100 LEU A N 1
ATOM 784 C CA . LEU A 1 100 ? -5.606 -5.733 -4.308 1.00 94.19 100 LEU A CA 1
ATOM 785 C C . LEU A 1 100 ? -6.800 -4.791 -4.104 1.00 94.19 100 LEU A C 1
ATOM 787 O O . LEU A 1 100 ? -7.263 -4.611 -2.976 1.00 94.19 100 LEU A O 1
ATOM 791 N N . ALA A 1 101 ? -7.336 -4.219 -5.185 1.00 92.25 101 ALA A N 1
ATOM 792 C CA . ALA A 1 101 ? -8.514 -3.360 -5.103 1.00 92.25 101 ALA A CA 1
ATOM 793 C C . ALA A 1 101 ? -9.753 -4.133 -4.620 1.00 92.25 101 ALA A C 1
ATOM 795 O O . ALA A 1 101 ? -10.502 -3.627 -3.780 1.00 92.25 101 ALA A O 1
ATOM 796 N N . ARG A 1 102 ? -9.949 -5.371 -5.097 1.00 96.25 102 ARG A N 1
ATOM 797 C CA . ARG A 1 102 ? -11.053 -6.240 -4.655 1.00 96.25 102 ARG A CA 1
ATOM 798 C C . ARG A 1 102 ? -10.963 -6.566 -3.166 1.00 96.25 102 ARG A C 1
ATOM 800 O O . ARG A 1 102 ? -11.958 -6.415 -2.459 1.00 96.25 102 ARG A O 1
ATOM 807 N N . VAL A 1 103 ? -9.781 -6.948 -2.682 1.00 95.75 103 VAL A N 1
ATOM 808 C CA . VAL A 1 103 ? -9.545 -7.233 -1.257 1.00 95.75 103 VAL A CA 1
ATOM 809 C C . VAL A 1 103 ? -9.793 -5.987 -0.405 1.00 95.75 103 VAL A C 1
ATOM 811 O O . VAL A 1 103 ? -10.473 -6.072 0.615 1.00 95.75 103 VAL A O 1
ATOM 814 N N . GLY A 1 104 ? -9.322 -4.814 -0.840 1.00 93.81 104 GLY A N 1
ATOM 815 C CA . GLY A 1 104 ? -9.549 -3.554 -0.127 1.00 93.81 104 GLY A CA 1
ATOM 816 C C . GLY A 1 104 ? -11.032 -3.186 -0.000 1.00 93.81 104 GLY A C 1
ATOM 817 O O . GLY A 1 104 ? -11.481 -2.779 1.073 1.00 93.81 104 GLY A O 1
ATOM 818 N N . VAL A 1 105 ? -11.817 -3.372 -1.068 1.00 96.00 105 VAL A N 1
ATOM 819 C CA . VAL A 1 105 ? -13.276 -3.168 -1.031 1.00 96.00 105 VAL A CA 1
ATOM 820 C C . VAL A 1 105 ? -13.938 -4.160 -0.077 1.00 96.00 105 VAL A C 1
ATOM 822 O O . VAL A 1 105 ? -14.705 -3.736 0.786 1.00 96.00 105 VAL A O 1
ATOM 825 N N . ALA A 1 106 ? -13.600 -5.449 -0.170 1.00 96.62 106 ALA A N 1
ATOM 826 C CA . ALA A 1 106 ? -14.158 -6.480 0.701 1.00 96.62 106 ALA A CA 1
ATOM 827 C C . ALA A 1 106 ? -13.851 -6.217 2.187 1.00 96.62 106 ALA A C 1
ATOM 829 O O . ALA A 1 106 ? -14.747 -6.309 3.026 1.00 96.62 106 ALA A O 1
ATOM 830 N N . ALA A 1 107 ? -12.618 -5.816 2.511 1.00 96.25 107 ALA A N 1
ATOM 831 C CA . ALA A 1 107 ? -12.224 -5.447 3.868 1.00 96.25 107 ALA A CA 1
ATOM 832 C C . ALA A 1 107 ? -13.017 -4.233 4.375 1.00 96.25 107 ALA A C 1
ATOM 834 O O . ALA A 1 107 ? -13.561 -4.258 5.478 1.00 96.25 107 ALA A O 1
ATOM 835 N N . ARG A 1 108 ? -13.161 -3.183 3.554 1.00 96.31 108 ARG A N 1
ATOM 836 C CA . ARG A 1 108 ? -13.980 -2.013 3.907 1.00 96.31 108 ARG A CA 1
ATOM 837 C C . ARG A 1 108 ? -15.437 -2.399 4.162 1.00 96.31 108 ARG A C 1
ATOM 839 O O . ARG A 1 108 ? -16.035 -1.914 5.115 1.00 96.31 108 ARG A O 1
ATOM 846 N N . GLU A 1 109 ? -16.019 -3.245 3.321 1.00 97.69 109 GLU A N 1
ATOM 847 C CA . GLU A 1 109 ? -17.396 -3.714 3.498 1.00 97.69 109 GLU A CA 1
ATOM 848 C C . GLU A 1 109 ? -17.567 -4.572 4.752 1.00 97.69 109 GLU A C 1
ATOM 850 O O . GLU A 1 109 ? -18.578 -4.442 5.436 1.00 97.69 109 GLU A O 1
ATOM 855 N N . ALA A 1 110 ? -16.595 -5.429 5.073 1.00 96.69 110 ALA A N 1
ATOM 856 C CA . ALA A 1 110 ? -16.592 -6.194 6.315 1.00 96.69 110 ALA A CA 1
ATOM 857 C C . ALA A 1 110 ? -16.530 -5.271 7.537 1.00 96.69 110 ALA A C 1
ATOM 859 O O . ALA A 1 110 ? -17.350 -5.411 8.440 1.00 96.69 110 ALA A O 1
ATOM 860 N N . PHE A 1 111 ? -15.630 -4.284 7.515 1.00 97.50 111 PHE A N 1
ATOM 861 C CA . PHE A 1 111 ? -15.492 -3.289 8.575 1.00 97.50 111 PHE A CA 1
ATOM 862 C C . PHE A 1 111 ? -16.777 -2.484 8.805 1.00 97.50 111 PHE A C 1
ATOM 864 O O . PHE A 1 111 ? -17.188 -2.292 9.939 1.00 97.50 111 PHE A O 1
ATOM 871 N N . LEU A 1 112 ? -17.442 -2.042 7.734 1.00 97.75 112 LEU A N 1
ATOM 872 C CA . LEU A 1 112 ? -18.670 -1.243 7.835 1.00 97.75 112 LEU A CA 1
ATOM 873 C C . LEU A 1 112 ? -19.914 -2.052 8.232 1.00 97.75 112 LEU A C 1
ATOM 875 O O . LEU A 1 112 ? -20.942 -1.458 8.548 1.00 97.75 112 LEU A O 1
ATOM 879 N N . ARG A 1 113 ? -19.867 -3.385 8.143 1.00 97.81 113 ARG A N 1
ATOM 880 C CA . ARG A 1 113 ? -21.011 -4.260 8.440 1.00 97.81 113 ARG A CA 1
ATOM 881 C C . ARG A 1 113 ? -21.097 -4.637 9.919 1.00 97.81 113 ARG A C 1
ATOM 883 O O . ARG A 1 113 ? -22.189 -4.951 10.384 1.00 97.81 113 ARG A O 1
ATOM 890 N N . ASP A 1 114 ? -19.969 -4.658 10.621 1.00 96.88 114 ASP A N 1
ATOM 891 C CA . ASP A 1 114 ? -19.865 -5.143 11.996 1.00 96.88 114 ASP A CA 1
ATOM 892 C C . ASP A 1 114 ? -19.045 -4.173 12.855 1.00 96.88 114 ASP A C 1
ATOM 894 O O . ASP A 1 114 ? -17.816 -4.190 12.830 1.00 96.88 114 ASP A O 1
ATOM 898 N N . ASP A 1 115 ? -19.735 -3.365 13.663 1.00 95.56 115 ASP A N 1
ATOM 899 C CA . ASP A 1 115 ? -19.117 -2.410 14.594 1.00 95.56 115 ASP A CA 1
ATOM 900 C C . ASP A 1 115 ? -18.282 -3.092 15.702 1.00 95.56 115 ASP A C 1
ATOM 902 O O . ASP A 1 115 ? -17.513 -2.430 16.402 1.00 95.56 115 ASP A O 1
ATOM 906 N N . GLY A 1 116 ? -18.433 -4.410 15.889 1.00 97.94 116 GLY A N 1
ATOM 907 C CA . GLY A 1 116 ? -17.689 -5.218 16.855 1.00 97.94 116 GLY A CA 1
ATOM 908 C C . GLY A 1 116 ? -16.484 -5.956 16.269 1.00 97.94 116 GLY A C 1
ATOM 909 O O . GLY A 1 116 ? -15.784 -6.649 17.018 1.00 97.94 116 GLY A O 1
ATOM 910 N N . ILE A 1 117 ? -16.223 -5.836 14.962 1.00 98.06 117 ILE A N 1
ATOM 911 C CA . ILE A 1 117 ? -15.134 -6.566 14.313 1.00 98.06 117 ILE A CA 1
ATOM 912 C C . ILE A 1 117 ? -13.777 -6.163 14.898 1.00 98.06 117 ILE A C 1
ATOM 914 O O . ILE A 1 117 ? -13.421 -4.989 15.016 1.00 98.06 117 ILE A O 1
ATOM 918 N N . THR A 1 118 ? -12.969 -7.156 15.256 1.00 97.75 118 THR A N 1
ATOM 919 C CA . THR A 1 118 ? -11.599 -6.912 15.715 1.00 97.75 118 THR A CA 1
ATOM 920 C C . THR A 1 118 ? -10.639 -6.802 14.534 1.00 97.75 118 THR A C 1
ATOM 922 O O . THR A 1 118 ? -10.826 -7.438 13.496 1.00 97.75 118 THR A O 1
ATOM 925 N N . GLY A 1 119 ? -9.520 -6.094 14.716 1.00 95.88 119 GLY A N 1
ATOM 926 C CA . GLY A 1 119 ? -8.467 -6.030 13.694 1.00 95.88 119 GLY A CA 1
ATOM 927 C C . GLY A 1 119 ? -7.917 -7.407 13.288 1.00 95.88 119 GLY A C 1
ATOM 928 O O .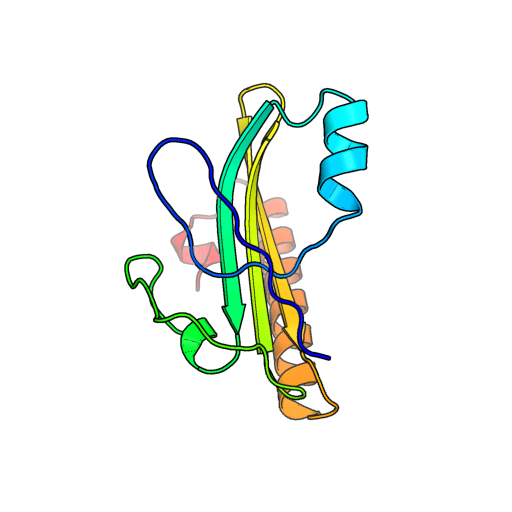 GLY A 1 119 ? -7.547 -7.605 12.137 1.00 95.88 119 GLY A O 1
ATOM 929 N N . ARG A 1 120 ? -7.930 -8.392 14.201 1.00 97.25 120 ARG A N 1
ATOM 930 C CA . ARG A 1 120 ? -7.558 -9.782 13.890 1.00 97.25 120 ARG A CA 1
ATOM 931 C C . ARG A 1 120 ? -8.545 -10.434 12.925 1.00 97.25 120 ARG A C 1
ATOM 933 O O . ARG A 1 120 ? -8.106 -11.137 12.028 1.00 97.25 120 ARG A O 1
ATOM 940 N N . GLN A 1 121 ? -9.845 -10.237 13.135 1.00 96.69 121 GLN A N 1
ATOM 941 C CA . GLN A 1 121 ? -10.881 -10.788 12.258 1.00 96.69 121 GLN A CA 1
ATOM 942 C C . GLN A 1 121 ? -10.879 -10.102 10.894 1.00 96.69 121 GLN A C 1
ATOM 944 O O . GLN A 1 121 ? -11.072 -10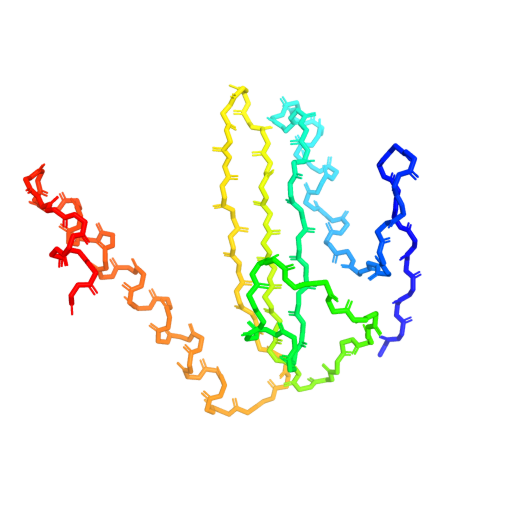.774 9.894 1.00 96.69 121 GLN A O 1
ATOM 949 N N . LEU A 1 122 ? -10.620 -8.792 10.852 1.00 96.00 122 LEU A N 1
ATOM 950 C CA . LEU A 1 122 ? -10.526 -8.048 9.597 1.00 96.00 122 LEU A CA 1
ATOM 951 C C . LEU A 1 122 ? -9.298 -8.448 8.755 1.00 96.00 122 LEU A C 1
ATOM 953 O O . LEU A 1 122 ? -9.345 -8.371 7.534 1.00 96.00 122 LEU A O 1
ATOM 957 N N . HIS A 1 123 ? -8.201 -8.847 9.403 1.00 93.19 123 HIS A N 1
ATOM 958 C CA . HIS A 1 123 ? -6.971 -9.288 8.738 1.00 93.19 123 HIS A CA 1
ATOM 959 C C . HIS A 1 123 ? -7.009 -10.755 8.262 1.00 93.19 123 HIS A C 1
ATOM 961 O O . HIS A 1 123 ? -6.204 -11.127 7.410 1.00 93.19 123 HIS A O 1
ATOM 967 N N . ALA A 1 124 ? -7.842 -11.601 8.875 1.00 88.69 124 ALA A N 1
ATOM 968 C CA . ALA A 1 124 ? -7.872 -13.050 8.640 1.00 88.69 124 ALA A CA 1
ATOM 969 C C . ALA A 1 124 ? -8.430 -13.415 7.257 1.00 88.69 124 ALA A C 1
ATOM 971 O O . ALA A 1 124 ? -7.872 -14.367 6.667 1.00 88.69 124 ALA A O 1
#